Protein AF-A0A9D4BDB6-F1 (afdb_monomer_lite)

Organism: Dreissena polymorpha (NCBI:txid45954)

Secondary structure (DSSP, 8-state):
----PPPHHHHHHHHHHHHHHHHHH-HHHHHHHHHHIIIIIS-SSS-HHHH--TT-SS--SHHHHHHHHHHHHTT-

Foldseek 3Di:
DDPQFDPLVCVVVVLVVLQVVCVVVDDPSNVVSVVCCDPQDVDPPHHSVNPRCRPPPDDDPPVVVVVVVVVVVVPD

Sequence (76 aa):
MSPPYLPVEQIEPAFNRLMEVAEGVGGPVLRVCEYISRTWIHGSVWRPLHWCVFREEVRTNNDLEGNYNIISIINI

Structure (mmCIF, N/CA/C/O backbone):
data_AF-A0A9D4BDB6-F1
#
_entry.id   AF-A0A9D4BDB6-F1
#
loop_
_atom_site.group_PDB
_atom_site.id
_atom_site.type_symbol
_atom_site.label_atom_id
_atom_site.label_alt_id
_atom_site.label_comp_id
_atom_site.label_asym_id
_atom_site.label_entity_id
_atom_site.label_seq_id
_atom_site.pdbx_PDB_ins_code
_atom_site.Cartn_x
_atom_site.Cartn_y
_atom_site.Cartn_z
_atom_site.occupancy
_atom_site.B_iso_or_equiv
_atom_site.auth_seq_id
_atom_site.auth_comp_id
_atom_site.auth_asym_id
_atom_site.auth_atom_id
_atom_site.pdbx_PDB_model_num
ATOM 1 N N . MET A 1 1 ? 17.861 -10.291 7.111 1.00 37.97 1 MET A N 1
ATOM 2 C CA . MET A 1 1 ? 16.651 -10.751 7.824 1.00 37.97 1 MET A CA 1
ATOM 3 C C . MET A 1 1 ? 15.462 -10.184 7.075 1.00 37.97 1 MET A C 1
ATOM 5 O O . MET A 1 1 ? 15.339 -8.968 7.035 1.00 37.97 1 MET A O 1
ATOM 9 N N . SER A 1 2 ? 14.688 -11.025 6.385 1.00 43.78 2 SER A N 1
ATOM 10 C CA . SER A 1 2 ? 13.487 -10.559 5.680 1.00 43.78 2 SER A CA 1
ATOM 11 C C . SER A 1 2 ? 12.456 -10.109 6.720 1.00 43.78 2 SER A C 1
ATOM 13 O O . SER A 1 2 ? 12.292 -10.831 7.711 1.00 43.78 2 SER A O 1
ATOM 15 N N . PRO A 1 3 ? 11.813 -8.935 6.581 1.00 48.12 3 PRO A N 1
ATOM 16 C CA . PRO A 1 3 ? 10.743 -8.542 7.487 1.00 48.12 3 PRO A CA 1
ATOM 17 C C . PRO A 1 3 ? 9.680 -9.648 7.528 1.00 48.12 3 PRO A C 1
ATOM 19 O O . PRO A 1 3 ? 9.389 -10.225 6.477 1.00 48.12 3 PRO A O 1
ATOM 22 N N . PRO A 1 4 ? 9.105 -9.972 8.701 1.00 56.59 4 PRO A N 1
ATOM 23 C CA . PRO A 1 4 ? 7.977 -10.890 8.761 1.00 56.59 4 PRO A CA 1
ATOM 24 C C . PRO A 1 4 ? 6.894 -10.329 7.840 1.00 56.59 4 PRO A C 1
ATOM 26 O O . PRO A 1 4 ? 6.411 -9.218 8.055 1.00 56.59 4 PRO A O 1
ATOM 29 N N . TYR A 1 5 ? 6.603 -11.056 6.760 1.00 68.56 5 TYR A N 1
ATOM 30 C CA . TYR A 1 5 ? 5.635 -10.628 5.760 1.00 68.56 5 TYR A CA 1
ATOM 31 C C . TYR A 1 5 ? 4.295 -10.306 6.434 1.00 68.56 5 TYR A C 1
ATOM 33 O O . TYR A 1 5 ? 3.950 -10.853 7.480 1.00 68.56 5 TYR A O 1
ATOM 41 N N . LEU A 1 6 ? 3.570 -9.356 5.860 1.00 77.12 6 LEU A N 1
ATOM 42 C CA . LEU A 1 6 ? 2.351 -8.796 6.427 1.00 77.12 6 LEU A CA 1
ATOM 43 C C . LEU A 1 6 ? 1.172 -9.774 6.220 1.00 77.12 6 LEU A C 1
ATOM 45 O O . LEU A 1 6 ? 0.937 -10.151 5.069 1.00 77.12 6 LEU A O 1
ATOM 49 N N . PRO A 1 7 ? 0.429 -10.184 7.272 1.00 86.56 7 PRO A N 1
ATOM 50 C CA . PRO A 1 7 ? -0.797 -10.973 7.118 1.00 86.56 7 PRO A CA 1
ATOM 51 C C . PRO A 1 7 ? -1.807 -10.275 6.205 1.00 86.56 7 PRO A C 1
ATOM 53 O O . PRO A 1 7 ? -1.852 -9.042 6.184 1.00 86.56 7 PRO A O 1
ATOM 56 N N . VAL A 1 8 ? -2.652 -11.045 5.508 1.00 88.44 8 VAL A N 1
ATOM 57 C CA . VAL A 1 8 ? -3.669 -10.521 4.573 1.00 88.44 8 VAL A CA 1
ATOM 58 C C . VAL A 1 8 ? -4.502 -9.414 5.215 1.00 88.44 8 VAL A C 1
ATOM 60 O O . VAL A 1 8 ? -4.730 -8.367 4.614 1.00 88.44 8 VAL A O 1
ATOM 63 N N . GLU A 1 9 ? -4.898 -9.620 6.467 1.00 89.69 9 GLU A N 1
ATOM 64 C CA . GLU A 1 9 ? -5.765 -8.725 7.233 1.00 89.69 9 GLU A CA 1
ATOM 65 C C . GLU A 1 9 ? -5.091 -7.384 7.545 1.00 89.69 9 GLU A C 1
ATOM 67 O O . GLU A 1 9 ? -5.761 -6.391 7.821 1.00 89.69 9 GLU A O 1
ATOM 72 N N . GLN A 1 10 ? -3.759 -7.344 7.514 1.00 90.56 10 GLN A N 1
ATOM 73 C CA . GLN A 1 10 ? -2.978 -6.147 7.802 1.00 90.56 10 GLN A CA 1
ATOM 74 C C . GLN A 1 10 ? -2.555 -5.389 6.537 1.00 90.56 10 GLN A C 1
ATOM 76 O O . GLN A 1 10 ? -2.101 -4.250 6.658 1.00 90.56 10 GLN A 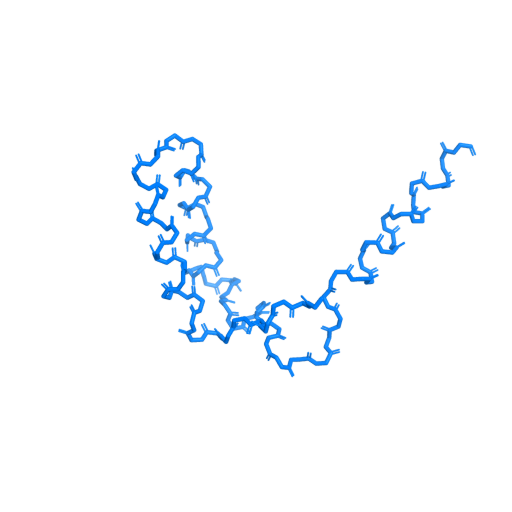O 1
ATOM 81 N N . ILE A 1 11 ? -2.740 -5.969 5.344 1.00 91.12 11 ILE A N 1
ATOM 82 C CA . ILE A 1 11 ? -2.365 -5.360 4.058 1.00 91.12 11 ILE A CA 1
ATOM 83 C C . ILE A 1 11 ? -3.100 -4.043 3.829 1.00 91.12 11 ILE A C 1
ATOM 85 O O . ILE A 1 11 ? -2.458 -3.019 3.606 1.00 91.12 11 ILE A O 1
ATOM 89 N N . GLU A 1 12 ? -4.426 -4.045 3.922 1.00 93.81 12 GLU A N 1
ATOM 90 C CA . GLU A 1 12 ? -5.228 -2.839 3.707 1.00 93.81 12 GLU A CA 1
ATOM 91 C C . GLU A 1 12 ? -4.950 -1.758 4.777 1.00 93.81 12 GLU A C 1
ATOM 93 O O . GLU A 1 12 ? -4.627 -0.632 4.399 1.00 93.81 12 GLU A O 1
ATOM 98 N N . PRO A 1 13 ? -4.914 -2.065 6.092 1.00 94.19 13 PRO A N 1
ATOM 99 C CA . PRO A 1 13 ? -4.514 -1.090 7.113 1.00 94.19 13 PRO A CA 1
ATOM 100 C C . PRO A 1 13 ? -3.103 -0.506 6.941 1.00 94.19 13 PRO A C 1
ATOM 102 O O . PRO A 1 13 ? -2.847 0.640 7.320 1.00 94.19 13 PRO A O 1
ATOM 105 N N . ALA A 1 14 ? -2.145 -1.284 6.436 1.00 92.38 14 ALA A N 1
ATOM 106 C CA . ALA A 1 14 ? -0.807 -0.773 6.142 1.00 92.38 14 ALA A CA 1
ATOM 107 C C . ALA A 1 14 ? -0.807 0.103 4.885 1.00 92.38 14 ALA A C 1
ATOM 109 O O . ALA A 1 14 ? -0.177 1.159 4.874 1.00 92.38 14 ALA A O 1
ATOM 110 N N . PHE A 1 15 ? -1.541 -0.309 3.852 1.00 94.75 15 PHE A N 1
ATOM 111 C CA . PHE A 1 15 ? -1.668 0.448 2.617 1.00 94.75 15 PHE A CA 1
ATOM 112 C C . PHE A 1 15 ? -2.373 1.793 2.834 1.00 94.75 15 PHE A C 1
ATOM 114 O O . PHE A 1 15 ? -1.919 2.797 2.295 1.00 94.75 15 PHE A O 1
ATOM 121 N N . ASN A 1 16 ? -3.399 1.857 3.686 1.00 96.00 16 ASN A N 1
ATOM 122 C CA . ASN A 1 16 ? -4.089 3.111 4.009 1.00 96.00 16 ASN A CA 1
ATOM 123 C C . ASN A 1 16 ? -3.133 4.155 4.607 1.00 96.00 16 ASN A C 1
ATOM 125 O O . ASN A 1 16 ? -3.150 5.309 4.193 1.00 96.00 16 ASN A O 1
ATOM 129 N N . ARG A 1 17 ? -2.208 3.735 5.481 1.00 95.38 17 ARG A N 1
ATOM 130 C CA . ARG A 1 17 ? -1.154 4.621 6.009 1.00 95.38 17 ARG A CA 1
ATOM 131 C C . ARG A 1 17 ? -0.211 5.133 4.917 1.00 95.38 17 ARG A C 1
ATOM 133 O O . ARG A 1 17 ? 0.247 6.267 4.982 1.00 95.38 17 ARG A O 1
ATOM 140 N N . LEU A 1 18 ? 0.089 4.311 3.909 1.00 93.44 18 LEU A N 1
ATOM 141 C CA . LEU A 1 18 ? 0.882 4.743 2.751 1.00 93.44 18 LEU A CA 1
ATOM 142 C C . LEU A 1 18 ? 0.099 5.708 1.855 1.00 93.44 18 LEU A C 1
ATOM 144 O O . LEU A 1 18 ? 0.692 6.646 1.326 1.00 93.44 18 LEU A O 1
ATOM 148 N N . MET A 1 19 ? -1.211 5.499 1.706 1.00 96.69 19 MET A N 1
ATOM 149 C CA . MET A 1 19 ? -2.084 6.396 0.951 1.00 96.69 19 MET A CA 1
ATOM 150 C C . MET A 1 19 ? -2.143 7.786 1.593 1.00 96.69 19 MET A C 1
ATOM 152 O O . MET A 1 19 ? -1.937 8.764 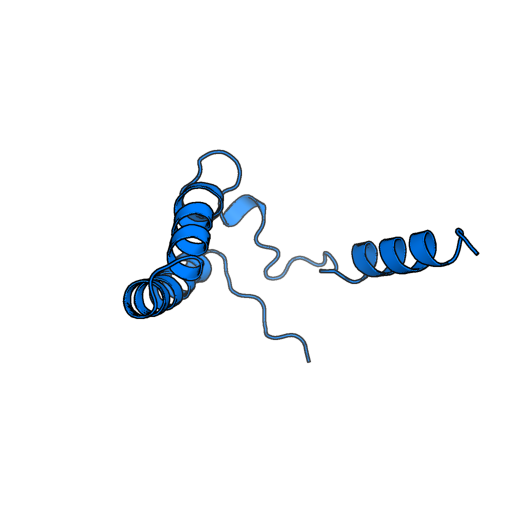0.887 1.00 96.69 19 MET A O 1
ATOM 156 N N . GLU A 1 20 ? -2.300 7.883 2.917 1.00 97.12 20 GLU A N 1
ATOM 157 C CA . GLU A 1 20 ? -2.283 9.168 3.644 1.00 97.12 20 GLU A CA 1
ATOM 158 C C . GLU A 1 20 ? -0.991 9.964 3.380 1.00 97.12 20 GLU A C 1
ATOM 160 O O . GLU A 1 20 ? -1.011 11.172 3.136 1.00 97.12 20 GLU A O 1
ATOM 165 N N . VAL A 1 21 ? 0.159 9.281 3.369 1.00 96.19 21 VAL A N 1
ATOM 166 C CA . VAL A 1 21 ? 1.446 9.908 3.030 1.00 96.19 21 VAL A CA 1
ATOM 167 C C . VAL A 1 21 ? 1.481 10.329 1.559 1.00 96.19 21 VAL A C 1
ATOM 169 O O . VAL A 1 21 ? 1.941 11.427 1.238 1.00 96.19 21 VAL A O 1
ATOM 172 N N . ALA A 1 22 ? 0.993 9.479 0.654 1.00 95.75 22 ALA A N 1
ATOM 173 C CA . ALA A 1 22 ? 0.965 9.758 -0.777 1.00 95.75 22 ALA A CA 1
ATOM 174 C C . ALA A 1 22 ? 0.051 10.939 -1.129 1.00 95.75 22 ALA A C 1
ATOM 176 O O . ALA A 1 22 ? 0.394 11.714 -2.019 1.00 95.75 22 ALA A O 1
ATOM 177 N N . GLU A 1 23 ? -1.063 11.117 -0.421 1.00 96.50 23 GLU A N 1
ATOM 178 C CA . GLU A 1 23 ? -1.950 12.278 -0.546 1.00 96.50 23 GLU A CA 1
ATOM 179 C C . GLU A 1 23 ? -1.238 13.576 -0.146 1.00 96.50 23 GLU A C 1
ATOM 181 O O . GLU A 1 23 ? -1.364 14.584 -0.841 1.00 96.50 23 GLU A O 1
ATOM 186 N N . GLY A 1 24 ? -0.418 13.538 0.912 1.00 95.00 24 GLY A N 1
ATOM 187 C CA . GLY A 1 24 ? 0.411 14.673 1.326 1.00 95.00 24 GLY A CA 1
ATOM 188 C C . GLY A 1 24 ? 1.529 15.031 0.335 1.00 95.00 24 GLY A C 1
ATOM 189 O O . GLY A 1 24 ? 1.880 16.204 0.206 1.00 95.00 24 GLY A O 1
ATOM 190 N N . VAL A 1 25 ? 2.084 14.044 -0.380 1.00 95.06 25 VAL A N 1
ATOM 191 C CA . VAL A 1 25 ? 3.132 14.249 -1.407 1.00 95.06 25 VAL A CA 1
ATOM 192 C C . VAL A 1 25 ? 2.536 14.641 -2.767 1.00 95.06 25 VAL A C 1
ATOM 194 O O . VAL A 1 25 ? 3.099 15.467 -3.487 1.00 95.06 25 VAL A O 1
ATOM 197 N N . GLY A 1 2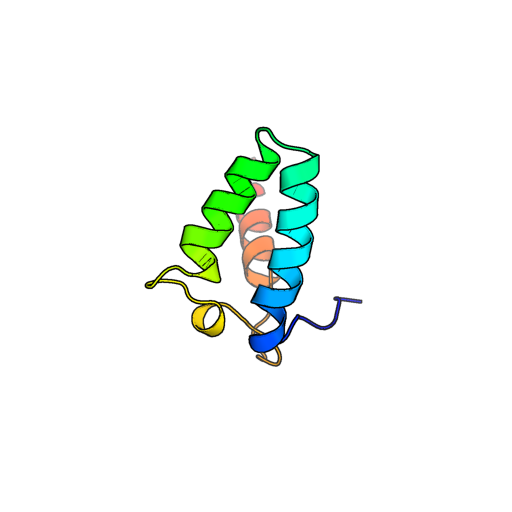6 ? 1.405 14.041 -3.136 1.00 93.50 26 GLY A N 1
ATOM 198 C CA . GLY A 1 26 ? 0.726 14.230 -4.412 1.00 93.50 26 GLY A CA 1
ATOM 199 C C . GLY A 1 26 ? 1.473 13.663 -5.629 1.00 93.50 26 GLY A C 1
ATOM 200 O O . GLY A 1 26 ? 2.379 12.827 -5.549 1.00 93.50 26 GLY A O 1
ATOM 201 N N . GLY A 1 27 ? 1.064 14.124 -6.814 1.00 95.44 27 GLY A N 1
ATOM 202 C CA . GLY A 1 27 ? 1.794 13.897 -8.061 1.00 95.44 27 GLY A CA 1
ATOM 203 C C . GLY A 1 27 ? 1.877 12.424 -8.506 1.00 95.44 27 GLY A C 1
ATOM 204 O O . GLY A 1 27 ? 0.899 11.683 -8.398 1.00 95.44 27 GLY A O 1
ATOM 205 N N . PRO A 1 28 ? 3.014 11.989 -9.087 1.00 96.44 28 PRO A N 1
ATOM 206 C CA . PRO A 1 28 ? 3.187 10.618 -9.572 1.00 96.44 28 PRO A CA 1
ATOM 207 C C . PRO A 1 28 ? 3.022 9.547 -8.490 1.00 96.44 28 PRO A C 1
ATOM 209 O O . PRO A 1 28 ? 2.505 8.476 -8.790 1.00 96.44 28 PRO A O 1
ATOM 212 N N . VAL A 1 29 ? 3.430 9.840 -7.251 1.00 94.44 29 VAL A N 1
ATOM 213 C CA . VAL A 1 29 ? 3.335 8.901 -6.123 1.00 94.44 29 VAL A CA 1
ATOM 214 C C . VAL A 1 29 ? 1.873 8.607 -5.805 1.00 94.44 29 VAL A C 1
ATOM 216 O O . VAL A 1 29 ? 1.487 7.441 -5.754 1.00 94.44 29 VAL A O 1
ATOM 219 N N . LEU A 1 30 ? 1.043 9.650 -5.708 1.00 97.00 30 LEU A N 1
ATOM 220 C CA . LEU A 1 30 ? -0.393 9.493 -5.491 1.00 97.00 30 LEU A CA 1
ATOM 221 C C . LEU A 1 30 ? -1.047 8.654 -6.596 1.00 97.00 30 LEU A C 1
ATOM 223 O O . LEU A 1 30 ? -1.757 7.702 -6.293 1.00 97.00 30 LEU A O 1
ATOM 227 N N . ARG A 1 31 ? -0.730 8.915 -7.873 1.00 97.31 31 ARG A N 1
ATOM 228 C CA . ARG A 1 31 ? -1.284 8.130 -8.995 1.00 97.31 31 ARG A CA 1
ATOM 229 C C . ARG A 1 31 ? -0.926 6.646 -8.925 1.00 97.31 31 ARG A C 1
ATOM 231 O O . ARG A 1 31 ? -1.742 5.794 -9.273 1.00 97.31 31 ARG A O 1
ATOM 238 N N . VAL A 1 32 ? 0.294 6.327 -8.492 1.00 96.81 32 VAL A N 1
ATOM 239 C CA . VAL A 1 32 ? 0.714 4.933 -8.291 1.00 96.81 32 VAL A CA 1
ATOM 240 C C . VAL A 1 32 ? -0.082 4.300 -7.151 1.00 96.81 32 VAL A C 1
ATOM 242 O O . VAL A 1 32 ? -0.606 3.199 -7.321 1.00 96.81 32 VAL A O 1
ATOM 245 N N . CYS A 1 33 ? -0.237 4.992 -6.022 1.00 96.88 33 CYS A N 1
ATOM 246 C CA . CYS A 1 33 ? -1.048 4.504 -4.908 1.00 96.88 33 CYS A CA 1
ATOM 247 C C . CYS A 1 33 ? -2.517 4.301 -5.319 1.00 96.88 33 CYS A C 1
ATOM 249 O O . CYS A 1 33 ? -3.087 3.248 -5.043 1.00 96.88 33 CYS A O 1
ATOM 251 N N . GLU A 1 34 ? -3.123 5.226 -6.061 1.00 97.06 34 GLU A N 1
ATOM 252 C CA . GLU A 1 34 ? -4.490 5.072 -6.579 1.00 97.06 34 GLU A CA 1
ATOM 253 C C . GLU A 1 34 ? -4.639 3.837 -7.478 1.00 97.06 34 GLU A C 1
ATOM 255 O O . GLU A 1 34 ? -5.612 3.086 -7.358 1.00 97.06 34 GLU A O 1
ATOM 260 N N . TYR A 1 35 ? -3.666 3.592 -8.360 1.00 96.00 35 TYR A N 1
ATOM 261 C CA . TYR A 1 35 ? -3.650 2.396 -9.201 1.00 96.00 35 TYR A CA 1
ATOM 262 C C . TYR A 1 35 ? -3.557 1.111 -8.368 1.00 96.00 35 TYR A C 1
ATOM 264 O O . TYR A 1 35 ? -4.308 0.159 -8.612 1.00 96.00 35 TYR A O 1
ATOM 272 N N . ILE A 1 36 ? -2.666 1.090 -7.371 1.00 95.00 36 ILE A N 1
ATOM 273 C CA . ILE A 1 36 ? -2.489 -0.055 -6.471 1.00 95.00 36 ILE A CA 1
ATOM 274 C C . ILE A 1 36 ? -3.781 -0.329 -5.700 1.00 95.00 36 ILE A C 1
ATOM 276 O O . ILE A 1 36 ? -4.252 -1.466 -5.687 1.00 95.00 36 ILE A O 1
ATOM 280 N N . SER A 1 37 ? -4.394 0.713 -5.140 1.00 95.75 37 SER A N 1
ATOM 281 C CA . SER A 1 37 ? -5.669 0.631 -4.424 1.00 95.75 37 SER A CA 1
ATOM 282 C C . SER A 1 37 ? -6.757 -0.026 -5.280 1.00 95.75 37 SER A C 1
ATOM 284 O O . SER A 1 37 ? -7.362 -1.020 -4.875 1.00 95.75 37 SER A O 1
ATOM 286 N N . ARG A 1 38 ? -6.956 0.465 -6.511 1.00 95.69 38 ARG A N 1
ATOM 287 C CA . ARG A 1 38 ? -8.014 -0.023 -7.413 1.00 95.69 38 ARG A CA 1
ATOM 288 C C . ARG A 1 38 ? -7.774 -1.440 -7.930 1.00 95.69 38 ARG A C 1
ATOM 290 O O . ARG A 1 38 ? -8.735 -2.162 -8.177 1.00 95.69 38 ARG A O 1
ATOM 297 N N . THR A 1 39 ? -6.516 -1.825 -8.125 1.00 94.00 39 THR A N 1
ATOM 298 C CA . THR A 1 39 ? -6.170 -3.068 -8.835 1.00 94.00 39 THR A CA 1
ATOM 299 C C . THR A 1 39 ? -5.837 -4.213 -7.886 1.00 94.00 39 THR A C 1
ATOM 301 O O . THR A 1 39 ? -6.294 -5.334 -8.097 1.00 94.00 39 THR A O 1
ATOM 304 N N . TRP A 1 40 ? -5.058 -3.930 -6.842 1.00 93.31 40 TRP A N 1
ATOM 305 C CA . TRP A 1 40 ? -4.419 -4.942 -5.997 1.00 93.31 40 TRP A CA 1
ATOM 306 C C . TRP A 1 40 ? -5.014 -5.026 -4.591 1.00 93.31 40 TRP A C 1
ATOM 308 O O . TRP A 1 40 ? -4.923 -6.079 -3.961 1.00 93.31 40 TRP A O 1
ATOM 318 N N . ILE A 1 41 ? -5.623 -3.941 -4.098 1.00 94.19 41 ILE A N 1
ATOM 319 C CA . ILE A 1 41 ? -6.265 -3.916 -2.775 1.00 94.19 41 ILE A CA 1
ATOM 320 C C . ILE A 1 41 ? -7.763 -4.207 -2.901 1.00 94.19 41 ILE A C 1
ATOM 322 O O . ILE A 1 41 ? -8.252 -5.176 -2.325 1.00 94.19 41 ILE A O 1
ATOM 326 N N . HIS A 1 42 ? -8.483 -3.423 -3.707 1.00 93.69 42 HIS A N 1
ATOM 327 C CA . HIS A 1 42 ? -9.943 -3.527 -3.851 1.00 93.69 42 HIS A CA 1
ATOM 328 C C . HIS A 1 42 ? -10.398 -4.135 -5.189 1.00 93.69 42 HIS A C 1
ATOM 330 O O . HIS A 1 42 ? -11.597 -4.247 -5.443 1.00 93.69 42 HIS A O 1
ATOM 336 N N . GLY A 1 43 ? -9.460 -4.522 -6.058 1.00 90.38 43 GLY A N 1
ATOM 337 C CA . GLY A 1 43 ? -9.771 -5.138 -7.347 1.00 90.38 43 GLY A CA 1
ATOM 338 C C . GLY A 1 43 ? -10.418 -6.516 -7.190 1.00 90.38 43 GLY A C 1
ATOM 339 O O . GLY A 1 43 ? -10.108 -7.268 -6.270 1.00 90.38 43 GLY A O 1
ATOM 340 N N . SER A 1 44 ? -11.306 -6.890 -8.112 1.00 87.12 44 SER A N 1
ATOM 341 C CA . SER A 1 44 ? -12.007 -8.185 -8.066 1.00 87.12 44 SER A CA 1
ATOM 342 C C . SER A 1 44 ? -11.159 -9.369 -8.543 1.00 87.12 44 SER A C 1
ATOM 344 O O . SER A 1 44 ? -11.450 -10.510 -8.187 1.00 87.12 44 SER A O 1
ATOM 346 N N . VAL A 1 45 ? -10.113 -9.108 -9.333 1.00 84.50 45 VAL A N 1
ATOM 347 C CA . VAL A 1 45 ? -9.275 -10.142 -9.963 1.00 84.50 45 VAL A CA 1
ATOM 348 C C . VAL A 1 45 ? -8.106 -10.541 -9.053 1.00 84.50 45 VAL A C 1
ATOM 350 O O . VAL A 1 45 ? -7.942 -11.714 -8.722 1.00 84.50 45 VAL A O 1
ATOM 353 N N . TRP A 1 46 ? -7.331 -9.566 -8.571 1.00 81.38 46 TRP A N 1
ATOM 354 C CA . TRP A 1 46 ? -6.104 -9.790 -7.795 1.00 81.38 46 TRP A CA 1
ATOM 355 C C . TRP A 1 46 ? -6.229 -9.247 -6.370 1.00 81.38 46 TRP A C 1
ATOM 357 O O . TRP A 1 46 ? -5.538 -8.311 -5.980 1.00 81.38 46 TRP A O 1
ATOM 367 N N . ARG A 1 47 ? -7.135 -9.838 -5.586 1.00 86.06 47 ARG A N 1
ATOM 368 C CA . ARG A 1 47 ? -7.343 -9.465 -4.177 1.00 86.06 47 ARG A CA 1
ATOM 369 C C . ARG A 1 47 ? -6.129 -9.823 -3.313 1.00 86.06 47 ARG A C 1
ATOM 371 O O . ARG A 1 47 ? -5.464 -10.807 -3.635 1.00 86.06 47 ARG A O 1
ATOM 378 N N . PRO A 1 48 ? -5.918 -9.150 -2.165 1.00 88.94 48 PRO A N 1
ATOM 379 C CA . PRO A 1 48 ? -4.847 -9.458 -1.215 1.00 88.94 48 PRO A CA 1
ATOM 380 C C . PRO A 1 48 ? -4.700 -10.939 -0.866 1.00 88.94 48 PRO A C 1
ATOM 382 O O . PRO A 1 48 ? -3.593 -11.461 -0.852 1.00 88.94 48 PRO A O 1
ATOM 385 N N . LEU A 1 49 ? -5.813 -11.654 -0.689 1.00 86.00 49 LEU A N 1
ATOM 386 C CA . LEU A 1 49 ? -5.807 -13.096 -0.427 1.00 86.00 49 LEU A CA 1
ATOM 387 C C . LEU A 1 49 ? -5.165 -13.934 -1.552 1.00 86.00 49 LEU A C 1
ATOM 389 O O . LEU A 1 49 ? -4.679 -15.024 -1.293 1.00 86.00 49 LEU A O 1
ATOM 393 N N . HIS A 1 50 ? -5.187 -13.460 -2.800 1.00 84.00 50 HIS A N 1
ATOM 394 C CA . HIS A 1 50 ? -4.680 -14.204 -3.957 1.00 84.00 50 HIS A CA 1
ATOM 395 C C . HIS A 1 50 ? -3.161 -14.064 -4.145 1.00 84.00 50 HIS A C 1
ATOM 397 O O . HIS A 1 50 ? -2.565 -14.883 -4.837 1.00 84.00 50 HIS A O 1
ATOM 403 N N . TRP A 1 51 ? -2.544 -13.017 -3.590 1.00 84.25 51 TRP A N 1
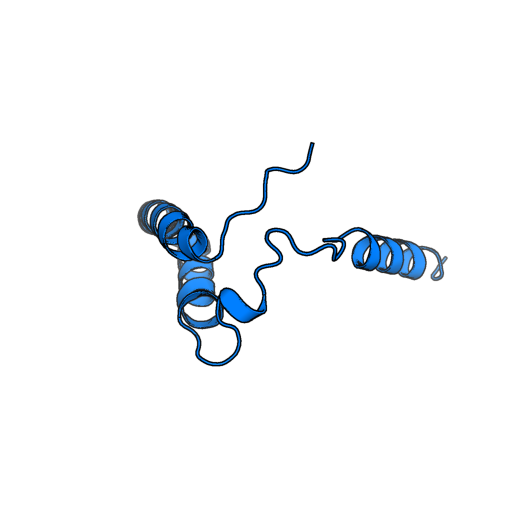ATOM 404 C CA . TRP A 1 51 ? -1.116 -12.724 -3.774 1.00 84.25 51 TRP A CA 1
ATOM 405 C C . TRP A 1 51 ? -0.333 -12.603 -2.464 1.00 84.25 51 TRP A C 1
ATOM 407 O O . TRP A 1 51 ? 0.896 -12.540 -2.484 1.00 84.25 51 TRP A O 1
ATOM 417 N N . CYS A 1 52 ? -1.008 -12.575 -1.316 1.00 83.81 52 CYS A N 1
ATOM 418 C CA . CYS A 1 52 ? -0.343 -12.640 -0.026 1.00 83.81 52 CYS A CA 1
ATOM 419 C C . CYS A 1 52 ? 0.250 -14.035 0.183 1.00 83.81 52 CYS A C 1
ATOM 421 O O . CYS A 1 52 ? -0.454 -15.037 0.149 1.00 83.81 52 CYS A O 1
ATOM 423 N N . VAL A 1 53 ? 1.551 -14.073 0.448 1.00 76.50 53 VAL A N 1
ATOM 424 C CA . VAL A 1 53 ? 2.333 -15.293 0.700 1.00 76.50 53 VAL A CA 1
ATOM 425 C C . VAL A 1 53 ? 2.743 -15.403 2.173 1.00 76.50 53 VAL A C 1
ATOM 427 O O . VAL A 1 53 ? 3.750 -16.015 2.526 1.00 76.50 53 VAL A O 1
ATOM 430 N N . PHE A 1 54 ? 1.998 -14.748 3.068 1.00 75.81 54 PHE A N 1
ATOM 431 C CA . PHE A 1 54 ? 2.278 -14.789 4.498 1.00 75.81 54 PHE A CA 1
ATOM 432 C C . PHE A 1 54 ? 2.160 -16.220 5.034 1.00 75.81 54 PHE A C 1
ATOM 434 O O . PHE A 1 54 ? 1.093 -16.818 4.968 1.00 75.81 54 PHE A O 1
ATOM 441 N N . ARG A 1 55 ? 3.253 -16.733 5.618 1.00 68.88 55 ARG A N 1
ATOM 442 C CA . ARG A 1 55 ? 3.398 -18.124 6.099 1.00 68.88 55 ARG A CA 1
ATOM 443 C C . ARG A 1 55 ? 3.292 -19.201 5.013 1.00 68.88 55 ARG A C 1
ATOM 445 O O . ARG A 1 55 ? 3.245 -20.376 5.360 1.00 68.88 55 ARG A O 1
ATOM 452 N N . GLU A 1 56 ? 3.321 -18.823 3.741 1.00 65.38 56 GLU A N 1
ATOM 453 C CA . GLU A 1 56 ? 3.494 -19.783 2.657 1.00 65.38 56 GLU A CA 1
ATOM 454 C C . GLU A 1 56 ? 4.969 -20.196 2.577 1.00 65.38 56 GLU A C 1
ATOM 456 O O . GLU A 1 56 ? 5.874 -19.373 2.725 1.00 65.38 56 GLU A O 1
ATOM 461 N N . GLU A 1 57 ? 5.225 -21.480 2.323 1.00 62.84 57 GLU A N 1
ATOM 462 C CA . GLU A 1 57 ? 6.582 -22.023 2.121 1.00 62.84 57 GLU A CA 1
ATOM 463 C C . GLU A 1 57 ? 7.201 -21.552 0.782 1.00 62.84 57 GLU A C 1
ATOM 465 O O . GLU A 1 57 ? 8.355 -21.839 0.457 1.00 62.84 57 GLU A O 1
ATOM 470 N N . VAL A 1 58 ? 6.433 -20.795 -0.009 1.00 57.97 58 VAL A N 1
ATOM 471 C CA . VAL A 1 58 ? 6.799 -20.322 -1.342 1.00 57.97 58 VAL A CA 1
ATOM 472 C C . VAL A 1 58 ? 7.834 -19.198 -1.251 1.00 57.97 58 VAL A C 1
ATOM 474 O O . VAL A 1 58 ? 7.587 -18.117 -0.716 1.00 57.97 58 VAL A O 1
ATOM 477 N N . ARG A 1 59 ? 9.016 -19.453 -1.823 1.00 57.28 59 ARG A N 1
ATOM 478 C CA . ARG A 1 59 ? 10.127 -18.501 -1.905 1.00 57.28 59 ARG A CA 1
ATOM 479 C C . ARG A 1 59 ? 9.749 -17.249 -2.699 1.00 57.28 59 ARG A C 1
ATOM 481 O O . ARG A 1 59 ? 9.626 -17.264 -3.918 1.00 57.28 59 ARG A O 1
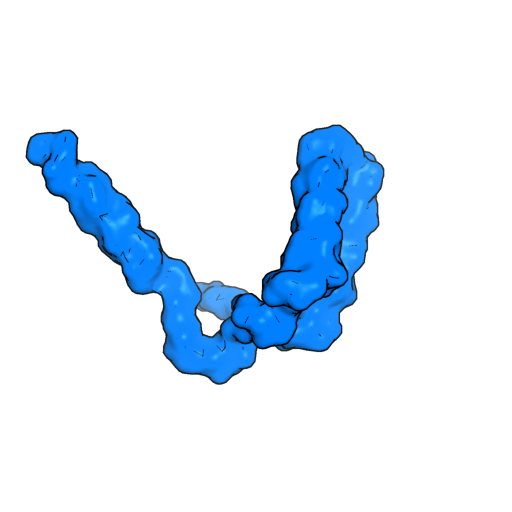ATOM 488 N N . THR A 1 60 ? 9.649 -16.130 -1.997 1.00 58.88 60 THR A N 1
ATOM 489 C CA . THR A 1 60 ? 9.589 -14.774 -2.550 1.00 58.88 60 THR A CA 1
ATOM 490 C C . THR A 1 60 ? 10.920 -14.374 -3.196 1.00 58.88 60 THR A C 1
ATOM 492 O O . THR A 1 60 ? 11.967 -14.530 -2.576 1.00 58.88 60 THR A O 1
ATOM 495 N N . ASN A 1 61 ? 10.844 -13.840 -4.419 1.00 51.50 61 ASN A N 1
ATOM 496 C CA . ASN A 1 61 ? 11.886 -13.247 -5.280 1.00 51.50 61 ASN A CA 1
ATOM 497 C C . ASN A 1 61 ? 13.112 -14.096 -5.686 1.00 51.50 61 ASN A C 1
ATOM 499 O O . ASN A 1 61 ? 13.553 -13.938 -6.821 1.00 51.50 61 ASN A O 1
ATOM 503 N N . ASN A 1 62 ? 13.630 -15.009 -4.858 1.00 52.28 62 ASN A N 1
ATOM 504 C CA . ASN A 1 62 ? 14.925 -15.645 -5.144 1.00 52.28 62 ASN A CA 1
ATOM 505 C C . ASN A 1 62 ? 14.899 -16.604 -6.354 1.00 52.28 62 ASN A C 1
ATOM 507 O O . ASN A 1 62 ? 15.945 -16.828 -6.956 1.00 52.28 62 ASN A O 1
ATOM 511 N N . ASP A 1 63 ? 13.732 -17.123 -6.751 1.00 48.94 63 ASP A N 1
ATOM 512 C CA . ASP A 1 63 ? 13.586 -17.942 -7.970 1.00 48.94 63 ASP A CA 1
ATOM 513 C C . ASP A 1 63 ? 13.357 -17.105 -9.240 1.00 48.94 63 ASP A C 1
ATOM 515 O O . ASP A 1 63 ? 13.716 -17.523 -10.340 1.00 48.94 63 ASP A O 1
ATOM 519 N N . LEU A 1 64 ? 12.790 -15.901 -9.110 1.00 47.31 64 LEU A N 1
ATOM 520 C CA . LEU A 1 64 ? 12.572 -15.002 -10.246 1.00 47.31 64 LEU A CA 1
ATOM 521 C C . LEU A 1 64 ? 13.830 -14.171 -10.533 1.00 47.31 64 LEU A C 1
ATOM 523 O O . LEU A 1 64 ? 14.278 -14.123 -11.675 1.00 47.31 64 LEU A O 1
ATOM 527 N N . GLU A 1 65 ? 14.462 -13.589 -9.511 1.00 52.06 65 GLU A N 1
ATOM 528 C CA . GLU A 1 65 ? 15.713 -12.823 -9.646 1.00 52.06 65 GLU A CA 1
ATOM 529 C C . GLU A 1 65 ? 16.906 -13.708 -10.045 1.00 52.06 65 GLU A C 1
ATOM 531 O O . GLU A 1 65 ? 17.775 -13.266 -10.800 1.00 52.06 65 GLU A O 1
ATOM 536 N N . GLY A 1 66 ? 16.918 -14.982 -9.629 1.00 48.69 66 GLY A N 1
ATOM 537 C CA . GLY A 1 66 ? 17.888 -15.971 -10.108 1.00 48.69 66 GLY A CA 1
ATOM 538 C C . GLY A 1 66 ? 17.796 -16.203 -11.620 1.00 48.69 66 GLY A C 1
ATOM 539 O O . GLY A 1 66 ? 18.822 -16.313 -12.290 1.00 48.69 66 GLY A O 1
ATOM 540 N N . ASN A 1 67 ? 16.584 -16.185 -12.183 1.00 51.84 67 ASN A N 1
ATOM 541 C CA . ASN A 1 67 ? 16.362 -16.387 -13.616 1.00 51.84 67 ASN A CA 1
ATOM 542 C C . ASN A 1 67 ? 16.661 -15.126 -14.448 1.00 51.84 67 ASN A C 1
ATOM 544 O O . ASN A 1 67 ? 17.261 -15.223 -15.517 1.00 51.84 67 ASN A O 1
ATOM 548 N N . TYR A 1 68 ? 16.327 -13.928 -13.952 1.00 52.81 68 TYR A N 1
ATOM 549 C CA . TYR A 1 68 ? 16.666 -12.673 -14.646 1.00 52.81 68 TYR A CA 1
ATOM 550 C C . TYR A 1 68 ? 18.177 -12.375 -14.657 1.00 52.81 68 TYR A C 1
ATOM 552 O O . TYR A 1 68 ? 18.680 -11.803 -15.630 1.00 52.81 68 TYR A O 1
ATOM 560 N N . ASN A 1 69 ? 18.923 -12.808 -13.633 1.00 52.22 69 ASN A N 1
ATOM 561 C CA . ASN A 1 69 ? 20.387 -12.728 -13.645 1.00 52.22 69 ASN A CA 1
ATOM 562 C C . ASN A 1 69 ? 21.023 -13.725 -14.628 1.00 52.22 69 ASN A C 1
ATOM 564 O O . ASN A 1 69 ? 21.998 -13.378 -15.287 1.00 52.22 69 ASN A O 1
ATOM 568 N N . ILE A 1 70 ? 20.461 -14.929 -14.796 1.00 51.91 70 ILE A N 1
ATOM 569 C CA . ILE A 1 70 ? 20.959 -15.905 -15.783 1.00 51.91 70 ILE A CA 1
ATOM 570 C C . ILE A 1 70 ? 20.678 -15.437 -17.220 1.00 51.91 70 ILE A C 1
ATOM 572 O O . ILE A 1 70 ? 21.558 -15.517 -18.076 1.00 51.91 70 ILE A O 1
ATOM 576 N N . ILE A 1 71 ? 19.491 -14.883 -17.487 1.00 49.69 71 ILE A N 1
ATOM 577 C CA . ILE A 1 71 ? 19.117 -14.392 -18.826 1.00 49.69 71 ILE A CA 1
ATOM 578 C C . ILE A 1 71 ? 19.973 -13.181 -19.251 1.00 49.69 71 ILE A C 1
ATOM 580 O O . ILE A 1 71 ? 20.229 -12.999 -20.440 1.00 49.69 71 ILE A O 1
ATOM 584 N N . SER A 1 72 ? 20.485 -12.396 -18.298 1.00 48.47 72 SER A N 1
ATOM 585 C CA . SER A 1 72 ? 21.356 -11.244 -18.587 1.00 48.47 72 SER A CA 1
ATOM 586 C C . SER A 1 72 ? 22.814 -11.625 -18.895 1.00 48.47 72 SER A C 1
ATOM 588 O O . SER A 1 72 ? 23.539 -10.813 -19.462 1.00 48.47 72 SER A O 1
ATOM 590 N N . ILE A 1 73 ? 23.255 -12.847 -18.564 1.00 46.28 73 ILE A N 1
ATOM 591 C CA . ILE A 1 73 ? 24.637 -13.319 -18.792 1.00 46.28 73 ILE A CA 1
ATOM 592 C C . ILE A 1 73 ? 24.780 -14.054 -20.143 1.00 46.28 73 ILE A C 1
ATOM 594 O O . ILE A 1 73 ? 25.888 -14.211 -20.640 1.00 46.28 73 ILE A O 1
ATOM 598 N N . ILE A 1 74 ? 23.678 -14.445 -20.7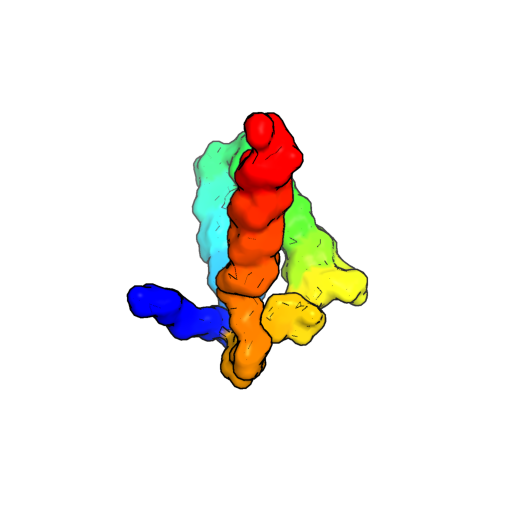96 1.00 44.62 74 ILE A N 1
ATOM 599 C CA . ILE A 1 74 ? 23.691 -15.179 -22.083 1.00 44.62 74 ILE A CA 1
ATOM 600 C C . ILE A 1 74 ? 23.665 -14.227 -23.310 1.00 44.62 74 ILE A C 1
ATOM 602 O O . ILE A 1 74 ? 23.476 -14.659 -24.441 1.00 44.62 74 ILE A O 1
ATOM 606 N N . ASN A 1 75 ? 23.894 -12.921 -23.122 1.00 43.16 75 ASN A N 1
ATOM 607 C CA . ASN A 1 75 ? 23.959 -11.932 -24.215 1.00 43.16 75 ASN A CA 1
ATOM 608 C C . ASN A 1 75 ? 25.270 -11.115 -24.256 1.00 43.16 75 ASN A C 1
ATOM 610 O O . ASN A 1 75 ? 25.250 -9.935 -24.611 1.00 43.16 75 ASN A O 1
ATOM 614 N N . ILE A 1 76 ? 26.412 -11.731 -23.929 1.00 43.44 76 ILE A N 1
ATOM 615 C CA . ILE A 1 76 ? 27.752 -11.202 -24.257 1.00 43.44 76 ILE A CA 1
ATOM 616 C C . ILE A 1 76 ? 28.595 -12.310 -24.883 1.00 43.44 76 ILE A C 1
ATOM 618 O O . ILE A 1 76 ? 28.625 -13.415 -24.298 1.00 43.44 76 ILE A O 1
#

Radius of gyration: 16.02 Å; chains: 1; bounding box: 40×37×33 Å

pLDDT: mean 77.61, std 19.89, range [37.97, 97.31]